Protein AF-A0A0G0VEJ4-F1 (afdb_monomer_lite)

Organism: NCBI:txid1619048

Foldseek 3Di:
DPPPPFFKWFFQADDDQWTWTAGPVGDIDIGGCVPDDPPDDHGDMDTDDDDDDVVVVVVVVVVVVVVVVVVVVVVD

InterPro domains:
  IPR021377 Protein of unknown function DUF3006 [PF11213] (9-70)

Sequence (76 aa):
MNNMQNLSAMIDRFEEKKAVLKFSDGQTLIVPIEYLPDDVSEGNAIKIKFGNDADTTDKRAQQARDLLNEILKKGK

Radius of gyration: 19.32 Å; chains: 1; bounding box: 38×22×54 Å

Secondary structure (DSSP, 8-state):
------EEEEEEEEETTEEEEEETTS-EEEEEGGGS-TT--TT-EEEE-----HHHHHHHHHHHHHHHHHHHHHT-

Structure (mmCIF, N/CA/C/O backbone):
data_AF-A0A0G0VEJ4-F1
#
_entry.id   AF-A0A0G0VEJ4-F1
#
loop_
_atom_site.group_PDB
_atom_site.id
_atom_site.type_symbol
_atom_site.label_atom_id
_atom_site.label_alt_id
_atom_site.label_comp_id
_atom_site.label_asym_id
_atom_site.label_entity_id
_atom_site.label_seq_id
_atom_site.pdbx_PDB_ins_code
_atom_site.Cartn_x
_atom_site.Cartn_y
_atom_site.Cartn_z
_atom_site.occupancy
_atom_site.B_iso_or_equiv
_atom_site.auth_seq_id
_atom_site.auth_comp_id
_atom_site.auth_asym_id
_atom_site.auth_atom_id
_atom_site.pdbx_PDB_model_num
ATOM 1 N N . MET A 1 1 ? -18.836 -1.829 -2.452 1.00 37.53 1 MET A N 1
ATOM 2 C CA . MET A 1 1 ? -18.385 -1.350 -3.777 1.00 37.53 1 MET A CA 1
ATOM 3 C C . MET A 1 1 ? -16.925 -1.742 -3.930 1.00 37.53 1 MET A C 1
ATOM 5 O O . MET A 1 1 ? -16.093 -1.185 -3.229 1.00 37.53 1 MET A O 1
ATOM 9 N N . ASN A 1 2 ? -16.616 -2.745 -4.756 1.00 40.47 2 ASN A N 1
ATOM 10 C CA . ASN A 1 2 ? -15.229 -3.105 -5.056 1.00 40.47 2 ASN A CA 1
ATOM 11 C C . ASN A 1 2 ? -14.711 -2.141 -6.124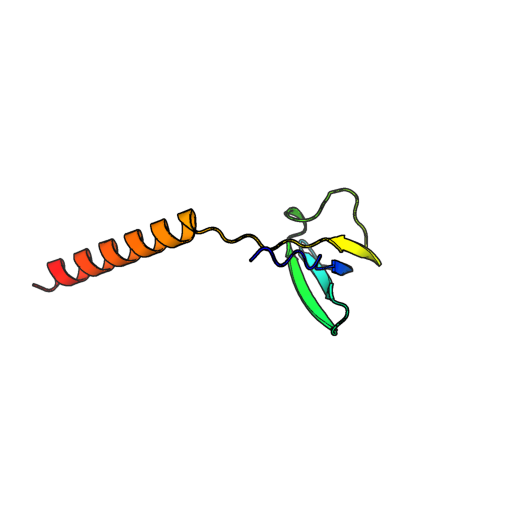 1.00 40.47 2 ASN A C 1
ATOM 13 O O . ASN A 1 2 ? -14.924 -2.368 -7.313 1.00 40.47 2 ASN A O 1
ATOM 17 N N . ASN A 1 3 ? -14.050 -1.060 -5.712 1.00 48.94 3 ASN A N 1
ATOM 18 C CA . ASN A 1 3 ? -13.264 -0.261 -6.647 1.00 48.94 3 ASN A CA 1
ATOM 19 C C . ASN A 1 3 ? -12.000 -1.050 -6.996 1.00 48.94 3 ASN A C 1
ATOM 21 O O . ASN A 1 3 ? -10.966 -0.911 -6.354 1.00 48.94 3 ASN A O 1
ATOM 25 N N . MET A 1 4 ? -12.093 -1.893 -8.024 1.00 47.47 4 MET A N 1
ATOM 26 C CA . MET A 1 4 ? -10.951 -2.586 -8.623 1.00 47.47 4 MET A CA 1
ATOM 27 C C . MET A 1 4 ? -10.196 -1.642 -9.572 1.00 47.47 4 MET A C 1
ATOM 29 O O . MET A 1 4 ? -9.968 -1.962 -10.735 1.00 47.47 4 MET A O 1
ATOM 33 N N . GLN A 1 5 ? -9.852 -0.445 -9.094 1.00 61.28 5 GLN A N 1
ATOM 34 C CA . GLN A 1 5 ? -8.860 0.381 -9.770 1.00 61.28 5 GLN A CA 1
ATOM 35 C C . GLN A 1 5 ? -7.500 -0.181 -9.367 1.00 61.28 5 GLN A C 1
ATOM 37 O O . GLN A 1 5 ? -7.107 -0.099 -8.204 1.00 61.28 5 GLN A O 1
ATOM 42 N N . ASN A 1 6 ? -6.816 -0.832 -10.307 1.00 75.00 6 ASN A N 1
ATOM 43 C CA . ASN A 1 6 ? -5.467 -1.326 -10.065 1.00 75.00 6 ASN A CA 1
ATOM 44 C C . ASN A 1 6 ? -4.538 -0.115 -9.984 1.00 75.00 6 ASN A C 1
ATOM 46 O O . ASN A 1 6 ? -4.181 0.462 -11.008 1.00 75.00 6 ASN A O 1
ATOM 50 N N . LEU A 1 7 ? -4.174 0.276 -8.766 1.00 89.12 7 LEU A N 1
ATOM 51 C CA . LEU A 1 7 ? -3.183 1.315 -8.549 1.00 89.12 7 LEU A CA 1
ATOM 52 C C . LEU A 1 7 ? -1.801 0.758 -8.911 1.00 89.12 7 LEU A C 1
ATOM 54 O O . LEU A 1 7 ? -1.435 -0.339 -8.486 1.00 89.12 7 LEU A O 1
ATOM 58 N N . SER A 1 8 ? -1.035 1.503 -9.702 1.00 93.44 8 SER A N 1
ATOM 59 C CA . SER A 1 8 ? 0.330 1.138 -10.076 1.00 93.44 8 SER A CA 1
ATOM 60 C C . SER A 1 8 ? 1.284 2.303 -9.879 1.00 93.44 8 SER A C 1
ATOM 62 O O . SER A 1 8 ? 0.909 3.454 -10.099 1.00 93.44 8 SER A O 1
ATOM 64 N N . ALA A 1 9 ? 2.523 1.987 -9.523 1.00 95.88 9 ALA A N 1
ATOM 65 C CA . ALA A 1 9 ? 3.610 2.947 -9.398 1.00 95.88 9 ALA A CA 1
ATOM 66 C C . ALA A 1 9 ? 4.875 2.400 -10.062 1.00 95.88 9 ALA A C 1
ATOM 68 O O . ALA A 1 9 ? 5.024 1.188 -10.209 1.00 95.88 9 ALA A O 1
ATOM 69 N N . MET A 1 10 ? 5.786 3.290 -10.438 1.00 97.31 10 MET A N 1
ATOM 70 C CA . MET A 1 10 ? 7.135 2.938 -10.870 1.00 97.31 10 MET A CA 1
ATOM 71 C C . MET A 1 10 ? 8.082 3.030 -9.676 1.00 97.31 10 MET A C 1
ATOM 73 O O . MET A 1 10 ? 7.978 3.965 -8.883 1.00 97.31 10 MET A O 1
ATOM 77 N N . ILE A 1 11 ? 9.007 2.086 -9.546 1.00 97.38 11 ILE A N 1
ATOM 78 C CA . ILE A 1 11 ? 10.122 2.211 -8.607 1.00 97.38 11 ILE A CA 1
ATOM 79 C C . ILE A 1 11 ? 11.063 3.268 -9.181 1.00 97.38 11 ILE A C 1
ATOM 81 O O . ILE A 1 11 ? 11.709 3.028 -10.193 1.00 97.38 11 ILE A O 1
ATOM 85 N N . ASP A 1 12 ? 11.096 4.447 -8.569 1.00 97.31 12 ASP A N 1
ATOM 86 C CA . ASP A 1 12 ? 11.957 5.551 -8.998 1.00 97.31 12 ASP A CA 1
ATOM 87 C C . ASP A 1 12 ? 13.407 5.269 -8.596 1.00 97.31 12 ASP A C 1
ATOM 89 O O . ASP A 1 12 ? 14.298 5.330 -9.435 1.00 97.31 12 ASP A O 1
ATOM 93 N N . ARG A 1 13 ? 13.626 4.905 -7.324 1.00 97.25 13 ARG A N 1
ATOM 94 C CA . ARG A 1 13 ? 14.948 4.576 -6.774 1.00 97.25 13 ARG A CA 1
ATOM 95 C C . ARG A 1 13 ? 14.884 3.816 -5.452 1.00 97.25 13 ARG A C 1
ATOM 97 O O . ARG A 1 13 ? 13.865 3.872 -4.752 1.00 97.25 13 ARG A O 1
ATOM 104 N N . PHE A 1 14 ? 15.995 3.187 -5.078 1.00 96.88 14 PHE A N 1
ATOM 105 C CA . PHE A 1 14 ? 16.227 2.661 -3.731 1.00 96.88 14 PHE A CA 1
ATOM 106 C C . PHE A 1 14 ? 17.147 3.579 -2.918 1.00 96.88 14 PHE A C 1
ATOM 108 O O . PHE A 1 14 ? 18.191 4.025 -3.385 1.00 96.88 14 PHE A O 1
ATOM 115 N N . GLU A 1 15 ? 16.772 3.838 -1.667 1.00 93.31 15 GLU A N 1
ATOM 116 C CA . GLU A 1 15 ? 17.551 4.616 -0.702 1.00 93.31 15 GLU A CA 1
ATOM 117 C C . GLU A 1 15 ? 17.654 3.830 0.610 1.00 93.31 15 GLU A C 1
ATOM 119 O O . GLU A 1 15 ? 16.654 3.592 1.291 1.00 93.31 15 GLU A O 1
ATOM 124 N N . GLU A 1 16 ? 18.870 3.424 0.983 1.00 93.25 16 GLU A N 1
ATOM 125 C CA . GLU A 1 16 ? 19.139 2.598 2.168 1.00 93.25 16 GLU A CA 1
ATOM 126 C C . GLU A 1 16 ? 18.272 1.321 2.225 1.00 93.25 16 GLU A C 1
ATOM 128 O O . GLU A 1 16 ? 18.522 0.360 1.505 1.00 93.25 16 GLU A O 1
ATOM 133 N N . LYS A 1 17 ? 17.259 1.299 3.104 1.00 95.69 17 LYS A N 1
ATOM 134 C CA . LYS A 1 17 ? 16.305 0.194 3.304 1.00 95.69 17 LYS A CA 1
ATOM 135 C C . LYS A 1 17 ? 14.900 0.534 2.805 1.00 95.69 17 LYS A C 1
ATOM 137 O O . LYS A 1 17 ? 13.921 -0.087 3.226 1.00 95.69 17 LYS A O 1
ATOM 142 N N . LYS A 1 18 ? 14.776 1.552 1.954 1.00 97.19 18 LYS A N 1
ATOM 143 C CA . LYS A 1 18 ? 13.504 2.064 1.444 1.00 97.19 18 LYS A CA 1
ATOM 144 C C . LYS A 1 18 ? 13.526 2.143 -0.077 1.00 97.19 18 LYS A C 1
ATOM 146 O O . LYS A 1 18 ? 14.569 2.326 -0.693 1.00 97.19 18 LYS A O 1
ATOM 151 N N . ALA A 1 19 ? 12.350 2.037 -0.669 1.00 97.19 19 ALA A N 1
ATOM 152 C CA . ALA A 1 19 ? 12.100 2.300 -2.071 1.00 97.19 19 ALA A CA 1
ATOM 153 C C . ALA A 1 19 ? 11.196 3.523 -2.206 1.00 97.19 19 ALA A C 1
ATOM 155 O O . ALA A 1 19 ? 10.249 3.707 -1.434 1.00 97.19 19 ALA A O 1
ATOM 156 N N . VAL A 1 20 ? 11.485 4.345 -3.207 1.00 97.62 20 VAL A N 1
ATOM 157 C CA . VAL A 1 20 ? 10.673 5.498 -3.585 1.00 97.62 20 VAL A CA 1
ATOM 158 C C . VAL A 1 20 ? 9.818 5.095 -4.781 1.00 97.62 20 VAL A C 1
ATOM 160 O O . VAL A 1 20 ? 10.334 4.809 -5.858 1.00 97.62 20 VAL A O 1
ATOM 163 N N . LEU A 1 21 ? 8.502 5.056 -4.590 1.00 97.19 21 LEU A N 1
ATOM 164 C CA . LEU A 1 21 ? 7.526 4.700 -5.616 1.00 97.19 21 LEU A CA 1
ATOM 165 C C . LEU A 1 21 ? 6.882 5.965 -6.170 1.00 97.19 21 LEU A C 1
ATOM 167 O O . LEU A 1 21 ? 6.369 6.769 -5.395 1.00 97.19 21 LEU A O 1
ATOM 171 N N . LYS A 1 22 ? 6.861 6.129 -7.491 1.00 97.62 22 LYS A N 1
ATOM 172 C CA . LYS A 1 22 ? 6.268 7.284 -8.169 1.00 97.62 22 LYS A CA 1
ATOM 173 C C . LYS A 1 22 ? 5.017 6.883 -8.942 1.00 97.62 22 LYS A C 1
ATOM 175 O O . LYS A 1 22 ? 5.052 5.981 -9.780 1.00 97.62 22 LYS A O 1
ATOM 180 N N . PHE A 1 23 ? 3.912 7.561 -8.662 1.00 95.75 23 PHE A N 1
ATOM 181 C CA . PHE A 1 23 ? 2.634 7.362 -9.341 1.00 95.75 23 PHE A CA 1
ATOM 182 C C . PHE A 1 23 ? 2.523 8.236 -10.593 1.00 95.75 23 PHE A C 1
ATOM 184 O O . PHE A 1 23 ? 3.265 9.203 -10.777 1.00 95.75 23 PHE A O 1
ATOM 191 N N . SER A 1 24 ? 1.568 7.906 -11.464 1.00 93.19 24 SER A N 1
ATOM 192 C CA . SER A 1 24 ? 1.340 8.626 -12.723 1.00 93.19 24 SER A CA 1
ATOM 193 C C . SER A 1 24 ? 0.885 10.074 -12.537 1.00 93.19 24 SER A C 1
ATOM 195 O O . SER A 1 24 ? 1.094 10.898 -13.420 1.00 93.19 24 SER A O 1
ATOM 197 N N . ASP A 1 25 ? 0.261 10.389 -11.405 1.00 93.56 25 ASP A N 1
ATOM 198 C CA . ASP A 1 25 ? -0.168 11.743 -11.039 1.00 93.56 25 ASP A CA 1
ATOM 199 C C . ASP A 1 25 ? 0.940 12.563 -10.353 1.00 93.56 25 ASP A C 1
ATOM 201 O O . ASP A 1 25 ? 0.708 13.692 -9.927 1.00 93.56 25 ASP A O 1
ATOM 205 N N . GLY A 1 26 ? 2.152 12.007 -10.256 1.00 93.56 26 GLY A N 1
ATOM 206 C CA . GLY A 1 26 ? 3.305 12.653 -9.642 1.00 93.56 26 GLY A CA 1
ATOM 207 C C . GLY A 1 26 ? 3.397 12.484 -8.127 1.00 93.56 26 GLY A C 1
ATOM 208 O O . GLY A 1 26 ? 4.381 12.949 -7.551 1.00 93.56 26 GLY A O 1
ATOM 209 N N . GLN A 1 27 ? 2.439 11.807 -7.480 1.00 96.19 27 GLN A N 1
ATOM 210 C CA . GLN A 1 27 ? 2.569 11.447 -6.070 1.00 96.19 27 GLN A CA 1
ATOM 211 C C . GLN A 1 27 ? 3.730 10.474 -5.855 1.00 96.19 27 GLN A C 1
ATOM 213 O O . GLN A 1 27 ? 4.109 9.706 -6.746 1.00 96.19 27 GLN A O 1
ATOM 218 N N . THR A 1 28 ? 4.246 10.467 -4.629 1.00 96.62 28 THR A N 1
ATOM 219 C CA . THR A 1 28 ? 5.349 9.597 -4.230 1.00 96.62 28 THR A CA 1
ATOM 220 C C . THR A 1 28 ? 5.005 8.865 -2.942 1.00 96.62 28 THR A C 1
ATOM 222 O O . THR A 1 28 ? 4.495 9.471 -2.000 1.00 96.62 28 THR A O 1
ATOM 225 N N . LEU A 1 29 ? 5.316 7.572 -2.874 1.00 96.31 29 LEU A N 1
ATOM 226 C CA . LEU A 1 29 ? 5.179 6.757 -1.671 1.00 96.31 29 LEU A CA 1
ATOM 227 C C . LEU A 1 29 ? 6.524 6.125 -1.328 1.00 96.31 29 LEU A C 1
ATOM 229 O O . LEU A 1 29 ? 7.134 5.454 -2.154 1.00 96.31 29 LEU A O 1
ATOM 233 N N . ILE A 1 30 ? 6.974 6.334 -0.094 1.00 97.12 30 ILE A N 1
ATOM 234 C CA . ILE A 1 30 ? 8.194 5.721 0.429 1.00 97.12 30 ILE A CA 1
ATOM 235 C C . ILE A 1 30 ? 7.788 4.467 1.196 1.00 97.12 30 ILE A C 1
ATOM 237 O O . ILE A 1 30 ? 7.054 4.562 2.181 1.00 97.12 30 ILE A O 1
ATOM 241 N N . VAL A 1 31 ? 8.270 3.305 0.762 1.00 95.69 31 VAL A N 1
ATOM 242 C CA . VAL A 1 31 ? 7.995 2.016 1.414 1.00 95.69 31 VAL A CA 1
ATOM 243 C C . VAL A 1 31 ? 9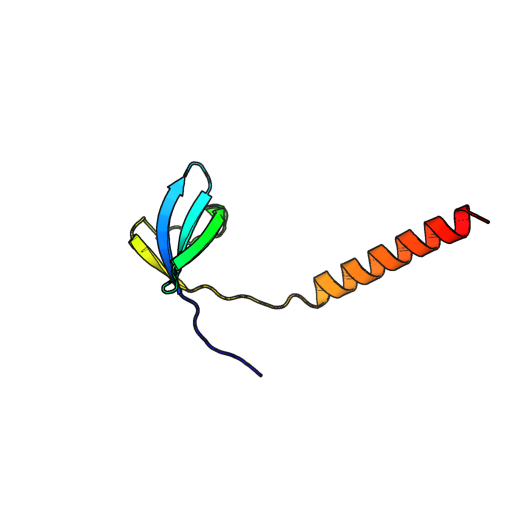.296 1.325 1.817 1.00 95.69 31 VAL A C 1
ATOM 245 O O . VAL A 1 31 ? 10.284 1.428 1.093 1.00 95.69 31 VAL A O 1
ATOM 248 N N . PRO A 1 32 ? 9.342 0.619 2.956 1.00 96.75 32 PRO A N 1
ATOM 249 C CA . PRO A 1 32 ? 10.451 -0.282 3.257 1.00 96.75 32 PRO A CA 1
ATOM 250 C C . PRO A 1 32 ? 10.606 -1.373 2.189 1.00 96.75 32 PRO A C 1
ATOM 252 O O . PRO A 1 32 ? 9.608 -1.899 1.694 1.00 96.75 32 PRO A O 1
ATOM 255 N N . ILE A 1 33 ? 11.854 -1.721 1.853 1.00 94.81 33 ILE A N 1
ATOM 256 C CA . ILE A 1 33 ? 12.167 -2.712 0.803 1.00 94.81 33 ILE A CA 1
ATOM 257 C C . ILE A 1 33 ? 11.598 -4.095 1.150 1.00 94.81 33 ILE A C 1
ATOM 259 O O . ILE A 1 33 ? 11.205 -4.825 0.254 1.00 94.81 33 ILE A O 1
ATOM 263 N N . GLU A 1 34 ? 11.464 -4.422 2.438 1.00 95.44 34 GLU A N 1
ATOM 264 C CA . GLU A 1 34 ? 10.885 -5.692 2.912 1.00 95.44 34 GLU A CA 1
ATOM 265 C C . GLU A 1 34 ? 9.425 -5.931 2.481 1.00 95.44 34 GLU A C 1
ATOM 267 O O . GLU A 1 34 ? 8.952 -7.062 2.532 1.00 95.44 34 GLU A O 1
ATOM 272 N N . TYR A 1 35 ? 8.700 -4.883 2.069 1.00 93.94 35 TYR A N 1
ATOM 273 C CA . TYR A 1 35 ? 7.332 -5.005 1.554 1.00 93.94 35 TYR A CA 1
ATOM 274 C C . TYR A 1 35 ? 7.270 -5.153 0.030 1.00 93.94 35 TYR A C 1
ATOM 276 O O . TYR A 1 35 ? 6.175 -5.298 -0.522 1.00 93.94 35 TYR A O 1
ATOM 284 N N . LEU A 1 36 ? 8.410 -5.067 -0.659 1.00 93.38 36 LEU A N 1
ATOM 285 C CA . LEU A 1 36 ? 8.490 -5.258 -2.099 1.00 93.38 36 LEU A CA 1
ATOM 286 C C . LEU A 1 36 ? 8.804 -6.720 -2.444 1.00 93.38 36 LEU A C 1
ATOM 288 O O . LEU A 1 36 ? 9.410 -7.422 -1.639 1.00 93.38 36 LEU A O 1
ATOM 292 N N . PRO A 1 37 ? 8.401 -7.191 -3.636 1.00 92.50 37 PRO A N 1
ATOM 293 C CA . PRO A 1 37 ? 8.851 -8.479 -4.154 1.00 92.50 37 PRO A CA 1
ATOM 294 C C . PRO A 1 37 ? 10.378 -8.533 -4.313 1.00 92.50 37 PRO A C 1
ATOM 296 O O . PRO A 1 37 ? 11.013 -7.517 -4.583 1.00 92.50 37 PRO A O 1
ATOM 299 N N . ASP A 1 38 ? 10.971 -9.720 -4.215 1.00 90.50 38 ASP A N 1
ATOM 300 C CA . ASP A 1 38 ? 12.428 -9.880 -4.352 1.00 90.50 38 ASP A CA 1
ATOM 301 C C . ASP A 1 38 ? 12.934 -9.676 -5.796 1.00 90.50 38 ASP A C 1
ATOM 303 O O . ASP A 1 38 ? 14.130 -9.505 -6.024 1.00 90.50 38 ASP A O 1
ATOM 307 N N . ASP A 1 39 ? 12.039 -9.704 -6.787 1.00 92.12 39 ASP A N 1
ATOM 308 C CA . ASP A 1 39 ? 12.348 -9.675 -8.220 1.00 92.12 39 ASP A CA 1
ATOM 309 C C . ASP A 1 39 ? 12.186 -8.291 -8.870 1.00 92.12 39 ASP A C 1
ATOM 311 O O . ASP A 1 39 ? 12.117 -8.190 -10.097 1.00 92.12 39 ASP A O 1
ATOM 315 N N . VAL A 1 40 ? 12.143 -7.215 -8.074 1.00 94.50 40 VAL A N 1
ATOM 316 C CA . VAL A 1 40 ? 11.990 -5.848 -8.591 1.00 94.50 40 VAL A CA 1
ATOM 317 C C . VAL A 1 40 ? 13.279 -5.028 -8.546 1.00 94.50 40 VAL A C 1
ATOM 319 O O . VAL A 1 40 ? 14.131 -5.175 -7.676 1.00 94.50 40 VAL A O 1
ATOM 322 N N . SER A 1 41 ? 13.419 -4.119 -9.506 1.00 95.19 41 SER A N 1
ATOM 323 C CA . SER A 1 41 ? 14.533 -3.171 -9.623 1.00 95.19 41 SER A CA 1
ATOM 324 C C . SER A 1 41 ? 14.038 -1.766 -9.972 1.00 95.19 41 SER A C 1
ATOM 326 O O . SER A 1 41 ? 12.867 -1.570 -10.309 1.00 95.19 41 SER A O 1
ATOM 328 N N . GLU A 1 42 ? 14.931 -0.775 -9.906 1.00 96.00 42 GLU A N 1
ATOM 329 C CA . GLU A 1 42 ? 14.624 0.593 -10.337 1.00 96.00 42 GLU A CA 1
ATOM 330 C C . GLU A 1 42 ? 14.075 0.599 -11.770 1.00 96.00 42 GLU A C 1
ATOM 332 O O . GLU A 1 42 ? 14.509 -0.154 -12.644 1.00 96.00 42 GLU A O 1
ATOM 337 N N . GLY A 1 43 ? 13.055 1.418 -11.993 1.00 96.38 43 GLY A N 1
ATOM 338 C CA . GLY A 1 43 ? 12.306 1.500 -13.238 1.00 96.38 43 GLY A CA 1
ATOM 339 C C . GLY A 1 43 ? 11.233 0.424 -13.440 1.00 96.38 43 GLY A C 1
ATOM 340 O O . GLY A 1 43 ? 10.472 0.513 -14.403 1.00 96.38 43 GLY A O 1
ATOM 341 N N . ASN A 1 44 ? 11.102 -0.581 -12.565 1.00 96.69 44 ASN A N 1
ATOM 342 C CA . ASN A 1 44 ? 9.991 -1.535 -12.657 1.00 96.69 44 ASN A CA 1
ATOM 343 C C . ASN A 1 44 ? 8.659 -0.899 -12.246 1.00 96.69 44 ASN A C 1
ATOM 345 O O . ASN A 1 44 ? 8.591 -0.090 -11.321 1.00 96.69 44 ASN A O 1
ATOM 349 N N . ALA A 1 45 ? 7.580 -1.307 -12.914 1.00 94.75 45 ALA A N 1
ATOM 350 C CA . ALA A 1 45 ? 6.222 -0.978 -12.504 1.00 94.75 45 ALA A CA 1
ATOM 351 C C . ALA A 1 45 ? 5.697 -2.039 -11.529 1.00 94.75 45 ALA A C 1
ATOM 353 O O . ALA A 1 45 ? 5.761 -3.234 -11.815 1.00 94.75 45 ALA A O 1
ATOM 354 N N . ILE A 1 46 ? 5.121 -1.603 -10.411 1.00 93.56 46 ILE A N 1
ATOM 355 C CA . ILE A 1 46 ? 4.525 -2.477 -9.398 1.00 93.56 46 ILE A CA 1
ATOM 356 C C . ILE A 1 46 ? 3.031 -2.204 -9.252 1.00 93.56 46 ILE A C 1
ATOM 358 O O . ILE A 1 46 ? 2.560 -1.079 -9.440 1.00 93.56 46 ILE A O 1
ATOM 362 N N . LYS A 1 47 ? 2.275 -3.241 -8.885 1.00 92.81 47 LYS A N 1
ATOM 363 C CA . LYS A 1 47 ? 0.853 -3.128 -8.540 1.00 92.81 47 LYS A CA 1
ATOM 364 C C . LYS A 1 47 ? 0.706 -2.949 -7.036 1.00 92.81 47 LYS A C 1
ATOM 366 O O . LYS A 1 47 ? 1.285 -3.709 -6.267 1.00 92.81 47 LYS A O 1
ATOM 371 N N . ILE A 1 48 ? -0.123 -1.996 -6.632 1.00 90.75 48 ILE A N 1
ATOM 372 C CA . ILE A 1 48 ? -0.396 -1.670 -5.235 1.00 90.75 48 ILE A CA 1
ATOM 373 C C . ILE A 1 48 ? -1.864 -1.958 -4.944 1.00 90.75 48 ILE A C 1
ATOM 375 O O . ILE A 1 48 ? -2.754 -1.632 -5.732 1.00 90.75 48 ILE A O 1
ATOM 379 N N . LYS A 1 49 ? -2.120 -2.583 -3.795 1.00 89.56 49 LYS A N 1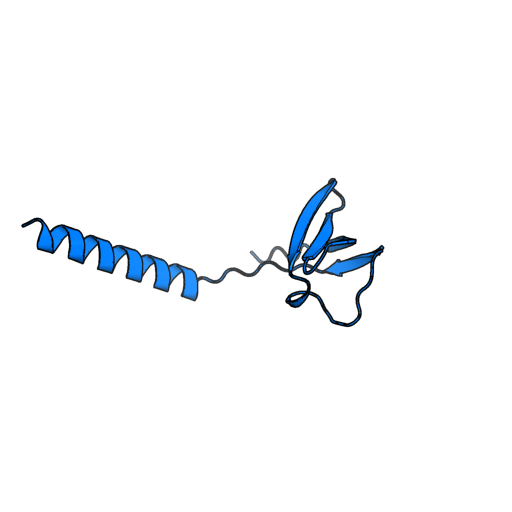
ATOM 380 C CA . LYS A 1 49 ? -3.469 -2.837 -3.293 1.00 89.56 49 LYS A CA 1
ATOM 381 C C . LYS A 1 49 ? -3.563 -2.349 -1.857 1.00 89.56 49 LYS A C 1
ATOM 383 O O . LYS A 1 49 ? -2.796 -2.791 -1.009 1.00 89.56 49 LYS A O 1
ATOM 388 N N . PHE A 1 50 ? -4.529 -1.478 -1.593 1.00 87.88 50 PHE A N 1
ATOM 389 C CA . PHE A 1 50 ? -4.897 -1.101 -0.234 1.00 87.88 50 PHE A CA 1
ATOM 390 C C . PHE A 1 50 ? -6.052 -1.982 0.233 1.00 87.88 50 PHE A C 1
ATOM 392 O O . PHE A 1 50 ? -7.064 -2.110 -0.457 1.00 87.88 50 PHE A O 1
ATOM 399 N N . GLY A 1 51 ? -5.875 -2.611 1.391 1.00 89.75 51 GLY A N 1
ATOM 400 C CA . GLY A 1 51 ? -6.902 -3.401 2.059 1.00 89.75 51 GLY A CA 1
ATOM 401 C C . GLY A 1 51 ? -7.417 -2.671 3.292 1.00 89.75 51 GLY A C 1
ATOM 402 O O . GLY A 1 51 ? -6.640 -2.040 4.005 1.00 89.75 51 GLY A O 1
ATOM 403 N N . ASN A 1 52 ? -8.721 -2.766 3.547 1.00 93.25 52 ASN A N 1
ATOM 404 C CA . ASN A 1 52 ? -9.282 -2.357 4.829 1.00 93.25 52 ASN A CA 1
ATOM 405 C C . ASN A 1 52 ? -9.046 -3.464 5.864 1.00 93.25 52 ASN A C 1
ATOM 407 O O . ASN A 1 52 ? -9.431 -4.607 5.623 1.00 93.25 52 ASN A O 1
ATOM 411 N N . ASP A 1 53 ? -8.476 -3.114 7.013 1.00 95.75 53 ASP A N 1
ATOM 412 C CA . ASP A 1 53 ? -8.312 -4.015 8.156 1.00 95.75 53 ASP A CA 1
ATOM 413 C C . ASP A 1 53 ? -9.266 -3.585 9.280 1.00 95.75 53 ASP A C 1
ATOM 415 O O . ASP A 1 53 ? -8.907 -2.844 10.204 1.00 95.75 53 ASP A O 1
ATOM 419 N N . ALA A 1 54 ? -10.529 -3.998 9.141 1.00 95.88 54 ALA A N 1
ATOM 420 C CA . ALA A 1 54 ? -11.582 -3.670 10.098 1.00 95.88 54 ALA A CA 1
ATOM 421 C C . ALA A 1 54 ? -11.309 -4.297 11.473 1.00 95.88 54 ALA A C 1
ATOM 423 O O . ALA A 1 54 ? -11.463 -3.624 12.487 1.00 95.88 54 ALA A O 1
ATOM 424 N N . ASP A 1 55 ? -10.808 -5.532 11.510 1.00 96.94 55 ASP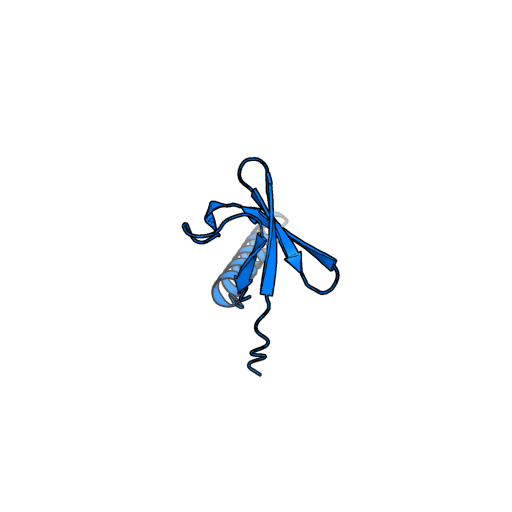 A N 1
ATOM 425 C CA . ASP A 1 55 ? -10.562 -6.259 12.756 1.00 96.94 55 ASP A CA 1
ATOM 426 C C . ASP A 1 55 ? -9.498 -5.569 13.618 1.00 96.94 55 ASP A C 1
ATOM 428 O O . ASP A 1 55 ? -9.688 -5.383 14.824 1.00 96.94 55 ASP A O 1
ATOM 432 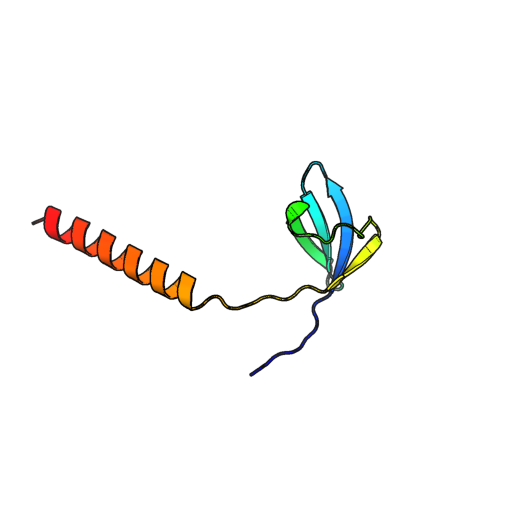N N . THR A 1 56 ? -8.369 -5.168 13.022 1.00 96.25 56 THR A N 1
ATOM 433 C CA . THR A 1 56 ? -7.337 -4.412 13.749 1.00 96.25 56 THR A CA 1
ATOM 434 C C . THR A 1 56 ? -7.861 -3.047 14.182 1.00 96.25 56 THR A C 1
ATOM 436 O O . THR A 1 56 ? -7.551 -2.590 15.287 1.00 96.25 56 THR A O 1
ATOM 439 N N . THR A 1 57 ? -8.671 -2.398 13.341 1.00 97.25 57 THR A N 1
ATOM 440 C CA . THR A 1 57 ? -9.288 -1.102 13.654 1.00 97.25 57 THR A CA 1
ATOM 441 C C . THR A 1 57 ? -10.210 -1.205 14.870 1.00 97.25 57 THR A C 1
ATOM 443 O O . THR A 1 57 ? -10.059 -0.435 15.822 1.00 97.25 57 THR A O 1
ATOM 446 N N . ASP A 1 58 ? -11.094 -2.201 14.896 1.00 97.81 58 ASP A N 1
ATOM 447 C CA . ASP A 1 58 ? -12.053 -2.420 15.979 1.00 97.81 58 ASP A CA 1
ATOM 448 C C . ASP A 1 58 ? -11.357 -2.816 17.284 1.00 97.81 58 ASP A C 1
ATOM 450 O O . ASP A 1 58 ? -11.671 -2.274 18.348 1.00 97.81 58 ASP A O 1
ATOM 454 N N . LYS A 1 59 ? -10.340 -3.686 17.217 1.00 97.81 59 LYS A N 1
ATOM 455 C CA . LYS A 1 59 ? -9.523 -4.046 18.389 1.00 97.81 59 LYS A CA 1
ATOM 456 C C . LYS A 1 59 ? -8.844 -2.824 19.001 1.00 97.81 59 LYS A C 1
ATOM 458 O O . LYS A 1 59 ? -8.891 -2.651 20.218 1.00 97.81 59 LYS A O 1
ATOM 463 N N . ARG A 1 60 ? -8.255 -1.949 18.179 1.00 97.06 60 ARG A N 1
ATOM 464 C CA . ARG A 1 60 ? -7.629 -0.704 18.659 1.00 97.06 60 ARG A CA 1
ATOM 465 C C . ARG A 1 60 ? -8.653 0.255 19.256 1.00 97.06 60 ARG A C 1
ATOM 467 O O . ARG A 1 60 ? -8.384 0.865 20.289 1.00 97.06 60 ARG A O 1
ATOM 474 N N . ALA A 1 61 ? -9.831 0.368 18.644 1.00 97.69 61 ALA A N 1
ATOM 475 C CA . ALA A 1 61 ? -10.911 1.189 19.179 1.00 97.69 61 ALA A CA 1
ATOM 476 C C . ALA A 1 61 ? -11.376 0.682 20.551 1.00 97.69 61 ALA A C 1
ATOM 478 O O . ALA A 1 61 ? -11.607 1.490 21.450 1.00 97.69 61 ALA A O 1
ATOM 479 N N . GLN A 1 62 ? -11.477 -0.637 20.734 1.00 97.94 62 GLN A N 1
ATOM 480 C CA . GLN A 1 62 ? -11.819 -1.228 22.026 1.00 97.94 62 GLN A CA 1
ATOM 481 C C . GLN A 1 62 ? -10.730 -0.961 23.072 1.00 97.94 62 GLN A C 1
ATOM 483 O O . GLN A 1 62 ? -11.037 -0.438 24.139 1.00 97.94 62 GLN A O 1
ATOM 488 N N . GLN A 1 63 ? -9.458 -1.198 22.735 1.00 97.62 63 GLN A N 1
ATOM 489 C CA . GLN A 1 63 ? -8.321 -0.912 23.623 1.00 97.62 63 GLN A CA 1
ATOM 490 C C . GLN A 1 63 ? -8.293 0.553 24.085 1.00 97.62 63 GLN A C 1
ATOM 492 O O . GLN A 1 63 ? -8.050 0.837 25.257 1.00 97.62 63 GLN A O 1
ATOM 497 N N . ALA A 1 64 ? -8.582 1.495 23.183 1.00 97.56 64 ALA A N 1
ATOM 498 C CA . ALA A 1 64 ? -8.655 2.913 23.521 1.00 97.56 64 ALA A CA 1
ATOM 499 C C . ALA A 1 64 ? -9.810 3.228 24.491 1.00 97.56 64 ALA A C 1
ATOM 501 O O . ALA A 1 64 ? -9.632 4.016 25.423 1.00 97.56 64 ALA A O 1
ATOM 502 N N . ARG A 1 65 ? -10.983 2.602 24.304 1.00 97.75 65 ARG A N 1
ATOM 503 C CA . ARG A 1 65 ? -12.128 2.743 25.225 1.00 97.75 65 ARG A CA 1
ATOM 504 C C . ARG A 1 65 ? -11.804 2.180 26.604 1.00 97.75 65 ARG A C 1
ATOM 506 O O . ARG A 1 65 ? -12.147 2.807 27.604 1.00 97.75 65 ARG A O 1
ATOM 513 N N . ASP A 1 66 ? -11.138 1.032 26.658 1.00 97.38 66 ASP A N 1
ATOM 514 C CA . ASP A 1 66 ? -10.759 0.385 27.914 1.00 97.38 66 ASP A CA 1
ATOM 515 C C . ASP A 1 66 ? -9.784 1.266 28.706 1.00 97.38 66 ASP A C 1
ATOM 517 O O . ASP A 1 66 ? -10.042 1.568 29.874 1.00 97.38 66 ASP A O 1
ATOM 521 N N . LEU A 1 67 ? -8.752 1.803 28.043 1.00 97.31 67 LEU A N 1
ATOM 522 C CA . LEU A 1 67 ? -7.801 2.735 28.655 1.00 97.31 67 LEU A CA 1
ATOM 523 C C . LEU A 1 67 ? -8.484 4.008 29.182 1.00 97.31 67 LEU A C 1
ATOM 525 O O . LEU A 1 67 ? -8.207 4.451 30.298 1.00 97.31 67 LEU A O 1
ATOM 529 N N . LEU A 1 68 ? -9.404 4.593 28.408 1.00 97.19 68 LEU A N 1
ATOM 530 C CA . LEU A 1 68 ? -10.161 5.770 28.839 1.00 97.19 68 LEU A CA 1
ATOM 531 C C . LEU A 1 68 ? -10.994 5.472 30.094 1.00 97.19 68 LEU A C 1
ATOM 533 O O . LEU A 1 68 ? -11.003 6.261 31.040 1.00 97.19 68 LEU A O 1
ATOM 537 N N . ASN A 1 69 ? -11.666 4.321 30.127 1.00 96.81 69 ASN A N 1
ATOM 538 C CA . ASN A 1 69 ? -12.464 3.903 31.276 1.00 96.81 69 ASN A CA 1
ATOM 539 C C . ASN A 1 69 ? -11.606 3.699 32.531 1.00 96.81 69 ASN A C 1
ATOM 541 O O . ASN A 1 69 ? -12.050 4.035 33.630 1.00 96.81 69 ASN A O 1
ATOM 545 N N . GLU A 1 70 ? -10.388 3.173 32.391 1.00 95.94 70 GLU A N 1
ATOM 546 C CA . GLU A 1 70 ? -9.443 3.063 33.506 1.00 95.94 70 GLU A CA 1
ATOM 547 C C . GLU A 1 70 ? -9.041 4.433 34.061 1.00 95.94 70 GLU A C 1
ATOM 549 O O . GLU A 1 70 ? -9.068 4.628 35.278 1.00 95.94 70 GLU A O 1
ATOM 554 N N . ILE A 1 71 ? -8.719 5.394 33.188 1.00 96.44 71 ILE A N 1
ATOM 555 C CA . ILE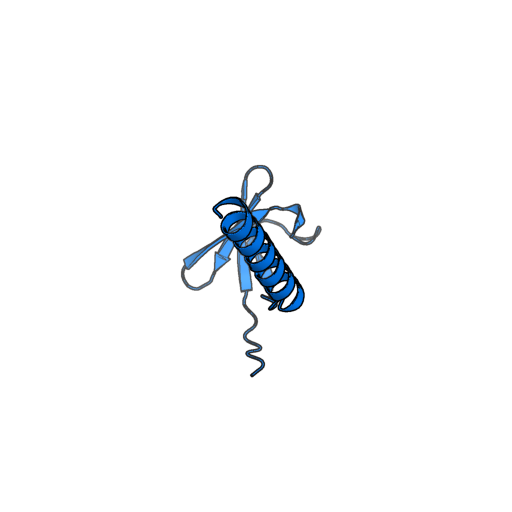 A 1 71 ? -8.363 6.764 33.589 1.00 96.44 71 ILE A CA 1
ATOM 556 C C . ILE A 1 71 ? -9.527 7.418 34.348 1.00 96.44 71 ILE A C 1
ATOM 558 O O . ILE A 1 71 ? -9.332 7.962 35.435 1.00 96.44 71 ILE A O 1
ATOM 562 N N . LEU A 1 72 ? -10.752 7.311 33.823 1.00 94.81 72 LEU A N 1
ATOM 563 C CA . LEU A 1 72 ? -11.945 7.907 34.435 1.00 94.81 72 LEU A CA 1
ATOM 564 C C . LEU A 1 72 ? -12.325 7.267 35.778 1.00 94.81 72 LEU A C 1
ATOM 566 O O . LEU A 1 72 ? -12.880 7.946 36.639 1.00 94.81 72 LEU A O 1
ATOM 570 N N . LYS A 1 73 ? -12.041 5.974 35.972 1.00 90.88 73 LYS A N 1
ATOM 571 C CA . LYS A 1 73 ? -12.278 5.282 37.249 1.00 90.88 73 LYS A CA 1
ATOM 572 C C . LYS A 1 73 ? -11.251 5.645 38.319 1.00 90.88 73 LYS A C 1
ATOM 574 O O . LYS A 1 73 ? -11.622 5.677 39.482 1.00 90.88 73 LYS A O 1
ATOM 579 N N . LYS A 1 74 ? -9.993 5.910 37.944 1.00 75.88 74 LYS A N 1
ATOM 580 C CA . LYS A 1 74 ? -8.925 6.322 38.879 1.00 75.88 74 LYS A CA 1
ATOM 581 C C . LYS A 1 74 ? -9.014 7.792 39.298 1.00 75.88 74 LYS A C 1
ATOM 583 O O . LYS A 1 74 ? -8.429 8.163 40.306 1.00 75.88 74 LYS A O 1
ATOM 588 N N . GLY A 1 75 ? -9.696 8.626 38.512 1.00 67.69 75 GLY A N 1
ATOM 589 C CA . GLY A 1 75 ? -9.961 10.033 38.834 1.00 67.69 75 GLY A CA 1
ATOM 590 C C . GLY A 1 75 ? -11.188 10.270 39.726 1.00 67.69 75 GLY A C 1
ATOM 591 O O . GLY A 1 75 ? -11.553 11.425 39.931 1.00 67.69 75 GLY A O 1
ATOM 592 N N . LYS A 1 76 ? -11.839 9.203 40.205 1.00 54.00 76 LYS A N 1
ATOM 593 C CA . LYS A 1 76 ? -12.882 9.228 41.240 1.00 54.00 76 LYS A CA 1
ATOM 594 C C . LYS A 1 76 ? -12.315 8.698 42.548 1.00 54.00 76 LYS A C 1
ATOM 596 O O . LYS A 1 76 ? -12.783 9.184 43.596 1.00 54.00 76 LYS A O 1
#

pLDDT: mean 90.66, std 13.56, range [37.53, 97.94]